Protein AF-A0A392RS87-F1 (afdb_monomer_lite)

Secondary structure (DSSP, 8-state):
--EEE--SS--TTS----EEE-S--S-HHHHHHHHHT-EETTEE------SS-TTSPPTTS---

Organism: NCBI:txid97028

pLDDT: mean 80.21, std 11.67, range [49.72, 93.75]

Sequence (64 aa):
VSDVFIPSKTTKSGQRFGFVRSRAVPDMEEFLSKLQDIWLGAFKLRINISRFRRDSPSPRSPLR

Radius of gyration: 15.0 Å; chains: 1; bounding box: 49×17×30 Å

Foldseek 3Di:
DPDKAWDPDADPVRHTDIDDDDDDDVDPVVVQVVQQPDDDDPDGDDDDDDPDDPPDDDPPDPDD

Structure (mmCIF, N/CA/C/O backbone):
data_AF-A0A392RS87-F1
#
_entry.id   AF-A0A392RS87-F1
#
loop_
_atom_site.group_PDB
_atom_site.id
_atom_site.type_symbol
_atom_site.label_atom_id
_atom_site.label_alt_id
_atom_site.label_comp_id
_atom_site.label_asym_id
_atom_site.label_entity_id
_atom_site.label_seq_id
_atom_site.pdbx_PDB_ins_code
_atom_site.Cartn_x
_atom_site.Cartn_y
_atom_site.Cartn_z
_atom_site.occupancy
_atom_site.B_iso_or_equiv
_atom_site.auth_seq_id
_atom_site.auth_comp_id
_atom_site.auth_asym_id
_atom_site.auth_atom_id
_atom_site.pdbx_PDB_model_num
ATOM 1 N N . VAL A 1 1 ? 6.072 -9.520 -10.691 1.00 59.16 1 VAL A N 1
ATOM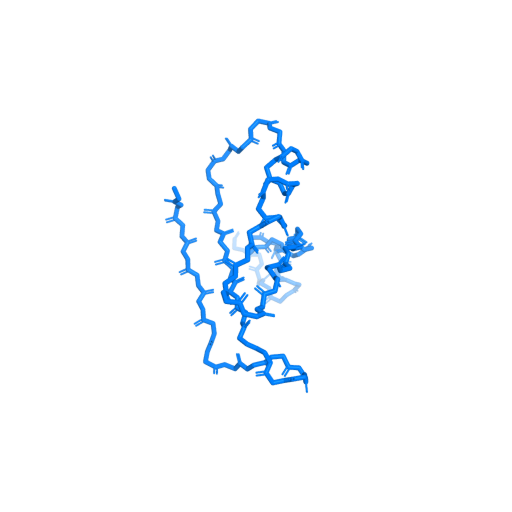 2 C CA . VAL A 1 1 ? 6.184 -9.030 -9.293 1.00 59.16 1 VAL A CA 1
ATOM 3 C C . VAL A 1 1 ? 7.391 -9.704 -8.668 1.00 59.16 1 VAL A C 1
ATOM 5 O O . VAL A 1 1 ? 7.535 -10.897 -8.893 1.00 59.16 1 VAL A O 1
ATOM 8 N N . SER A 1 2 ? 8.274 -8.966 -7.990 1.00 70.06 2 SER A N 1
ATOM 9 C CA . SER A 1 2 ? 9.535 -9.526 -7.469 1.00 70.06 2 SER A CA 1
ATOM 10 C C . SER A 1 2 ? 9.404 -9.923 -6.003 1.00 70.06 2 SER A C 1
ATOM 12 O O . SER A 1 2 ? 9.631 -11.073 -5.664 1.00 70.06 2 SER A O 1
ATOM 14 N N . ASP A 1 3 ? 8.972 -8.983 -5.155 1.00 82.69 3 ASP A N 1
ATOM 15 C CA . ASP A 1 3 ? 8.834 -9.186 -3.711 1.00 82.69 3 ASP A CA 1
ATOM 16 C C . ASP A 1 3 ? 7.611 -8.436 -3.179 1.00 82.69 3 ASP A C 1
ATOM 18 O O . ASP A 1 3 ? 7.344 -7.300 -3.588 1.00 82.69 3 ASP A O 1
ATOM 22 N N . VAL A 1 4 ? 6.908 -9.039 -2.222 1.00 87.75 4 VAL A N 1
ATOM 23 C CA . VAL A 1 4 ? 5.785 -8.432 -1.497 1.00 87.75 4 VAL A CA 1
ATOM 24 C C . VAL A 1 4 ? 6.079 -8.498 -0.005 1.00 87.75 4 VAL A C 1
ATOM 26 O O . VAL A 1 4 ? 6.483 -9.534 0.513 1.00 87.75 4 VAL A O 1
ATOM 29 N N . PHE A 1 5 ? 5.878 -7.388 0.699 1.00 89.50 5 PHE A N 1
ATOM 30 C CA . PHE A 1 5 ? 6.042 -7.320 2.146 1.00 89.50 5 PHE A CA 1
ATOM 31 C C . PHE A 1 5 ? 4.858 -6.602 2.791 1.00 89.50 5 PHE A C 1
ATOM 33 O O . PHE A 1 5 ? 4.632 -5.421 2.529 1.00 89.50 5 PHE A O 1
ATOM 40 N N . ILE A 1 6 ? 4.130 -7.304 3.660 1.00 91.00 6 ILE A N 1
ATOM 41 C CA . ILE A 1 6 ? 2.983 -6.769 4.401 1.00 91.00 6 ILE A CA 1
ATOM 42 C C . ILE A 1 6 ? 3.330 -6.797 5.895 1.00 91.00 6 ILE A C 1
ATOM 44 O O . ILE A 1 6 ? 3.355 -7.873 6.492 1.00 91.00 6 ILE A O 1
ATOM 48 N N . PRO A 1 7 ? 3.617 -5.644 6.521 1.00 91.56 7 PRO A N 1
ATOM 49 C CA . PRO A 1 7 ? 3.846 -5.573 7.958 1.00 91.56 7 PRO A CA 1
ATOM 50 C C . PRO A 1 7 ? 2.622 -6.010 8.775 1.00 91.56 7 PRO A C 1
ATOM 52 O O . PRO A 1 7 ? 1.478 -5.777 8.387 1.00 91.56 7 PRO A O 1
ATOM 55 N N . SER A 1 8 ? 2.851 -6.552 9.974 1.00 93.31 8 SER A N 1
ATOM 56 C CA . SER A 1 8 ? 1.771 -6.818 10.939 1.00 93.31 8 SER A CA 1
ATOM 57 C C . SER A 1 8 ? 1.162 -5.534 11.515 1.00 93.31 8 SER A C 1
ATOM 59 O O . SER A 1 8 ? 0.007 -5.549 11.932 1.00 93.31 8 SER A O 1
ATOM 61 N N . LYS A 1 9 ? 1.904 -4.419 11.501 1.00 93.50 9 LYS A N 1
ATOM 62 C CA . LYS A 1 9 ? 1.432 -3.108 11.967 1.00 93.50 9 LYS A CA 1
ATOM 63 C C . LYS A 1 9 ? 0.518 -2.417 10.954 1.00 93.50 9 LYS A C 1
ATOM 65 O O . LYS A 1 9 ? 0.619 -2.638 9.750 1.00 93.50 9 LYS A O 1
ATOM 70 N N . THR A 1 10 ? -0.312 -1.511 11.449 1.00 93.75 10 THR A N 1
ATOM 71 C CA . THR A 1 10 ? -1.198 -0.661 10.648 1.00 93.75 10 THR A CA 1
ATOM 72 C C . THR A 1 10 ? -0.671 0.770 10.556 1.00 93.75 10 THR A C 1
ATOM 74 O O . THR A 1 10 ? 0.273 1.157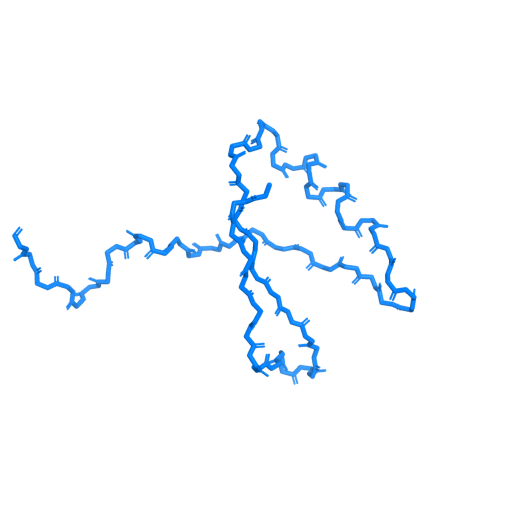 11.251 1.00 93.75 10 THR A O 1
ATOM 77 N N . THR A 1 11 ? -1.269 1.578 9.680 1.00 88.12 11 THR A N 1
ATOM 78 C CA . THR A 1 11 ? -1.075 3.033 9.696 1.00 88.12 11 THR A CA 1
ATOM 79 C C . THR A 1 11 ? -1.656 3.640 10.979 1.00 88.12 11 THR A C 1
ATOM 81 O O . THR A 1 11 ? -2.402 2.982 11.708 1.00 88.12 11 THR A O 1
ATOM 84 N N . LYS A 1 12 ? -1.364 4.923 11.238 1.00 89.81 12 LYS A N 1
ATOM 85 C CA . LYS A 1 12 ? -1.962 5.674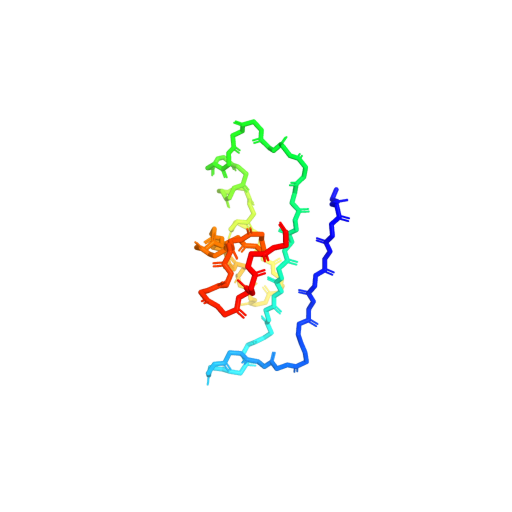 12.360 1.00 89.81 12 LYS A CA 1
ATOM 86 C C . LYS A 1 12 ? -3.497 5.661 12.336 1.00 89.81 12 LYS A C 1
ATOM 88 O O . LYS A 1 12 ? -4.117 5.733 13.383 1.00 89.81 12 LYS A O 1
ATOM 93 N N . SER A 1 13 ? -4.091 5.537 11.150 1.00 88.25 13 SER A N 1
ATOM 94 C CA . SER A 1 13 ? -5.541 5.468 10.939 1.00 88.25 13 SER A CA 1
ATOM 95 C C . SER A 1 13 ? -6.087 4.031 10.932 1.00 88.25 13 SER A C 1
ATOM 97 O O . SER A 1 13 ? -7.210 3.819 10.491 1.00 88.25 13 SER A O 1
ATOM 99 N N . GLY A 1 14 ? -5.294 3.030 11.336 1.00 89.75 14 GLY A N 1
ATOM 100 C CA . GLY A 1 14 ? -5.722 1.626 11.407 1.00 89.75 14 GLY A CA 1
ATOM 101 C C . GLY A 1 14 ? -5.732 0.870 10.072 1.00 89.75 14 GLY A C 1
ATOM 102 O O . GLY A 1 14 ? -6.173 -0.273 10.016 1.00 89.75 14 GLY A O 1
ATOM 103 N N . GLN A 1 15 ? -5.223 1.459 8.987 1.00 88.88 15 GLN A N 1
ATOM 104 C CA . GLN A 1 15 ? -5.263 0.838 7.658 1.00 88.88 15 GLN A CA 1
ATOM 105 C C . GLN A 1 15 ? -4.093 -0.137 7.462 1.00 88.88 15 GLN A C 1
ATOM 107 O O . GLN A 1 15 ? -2.968 0.124 7.903 1.00 88.88 15 GLN A O 1
ATOM 112 N N . ARG A 1 16 ? -4.336 -1.257 6.772 1.00 91.00 16 ARG A N 1
ATOM 113 C CA . ARG A 1 16 ? -3.274 -2.169 6.320 1.00 91.00 16 ARG A CA 1
ATOM 114 C C . ARG A 1 16 ? -2.510 -1.525 5.165 1.00 91.00 16 ARG A C 1
ATOM 116 O O . ARG A 1 16 ? -3.095 -0.842 4.332 1.00 91.00 16 ARG A O 1
ATOM 123 N N . PHE A 1 17 ? -1.205 -1.754 5.111 1.00 90.88 17 PHE A N 1
ATOM 124 C CA . PHE A 1 17 ? -0.362 -1.304 4.007 1.00 90.88 17 PHE A CA 1
ATOM 125 C C . PHE A 1 17 ? 0.705 -2.355 3.713 1.00 90.88 17 PHE A C 1
ATOM 127 O O . PHE A 1 17 ? 0.981 -3.219 4.543 1.00 90.88 17 PHE A O 1
ATOM 134 N N . GLY A 1 18 ? 1.298 -2.287 2.528 1.00 90.38 18 GLY A N 1
ATOM 135 C CA . GLY A 1 18 ? 2.358 -3.190 2.107 1.00 90.38 18 GLY A CA 1
ATOM 136 C C . GLY A 1 18 ? 3.312 -2.501 1.144 1.00 90.38 18 GLY A C 1
ATOM 137 O O . GLY A 1 18 ? 3.032 -1.420 0.630 1.00 90.38 18 GLY A O 1
ATOM 138 N N . PHE A 1 19 ? 4.452 -3.136 0.917 1.00 88.75 19 PHE A N 1
ATOM 139 C CA . PHE A 1 19 ? 5.464 -2.700 -0.029 1.00 88.75 19 PHE A CA 1
ATOM 140 C C . PHE A 1 19 ? 5.612 -3.763 -1.105 1.00 88.75 19 PHE A C 1
ATOM 142 O O . PHE A 1 19 ? 5.727 -4.949 -0.796 1.00 88.75 19 PHE A O 1
ATOM 149 N N . VAL A 1 20 ? 5.644 -3.327 -2.359 1.00 85.75 20 VAL A N 1
ATOM 150 C CA . VAL A 1 20 ? 5.864 -4.204 -3.507 1.00 85.75 20 VAL A CA 1
ATOM 151 C C . VAL A 1 20 ? 7.112 -3.739 -4.235 1.00 85.75 20 VAL A C 1
ATOM 153 O O . VAL A 1 20 ? 7.249 -2.560 -4.561 1.00 85.75 20 VAL A O 1
ATOM 156 N N . ARG A 1 21 ? 8.032 -4.668 -4.492 1.00 84.25 21 ARG A N 1
ATOM 157 C CA . ARG A 1 21 ? 9.154 -4.443 -5.401 1.00 84.25 21 ARG A CA 1
ATOM 158 C C . ARG A 1 21 ? 8.731 -4.886 -6.797 1.00 84.25 21 ARG A C 1
ATOM 160 O O . ARG A 1 21 ? 8.404 -6.055 -7.013 1.00 84.25 21 ARG A O 1
ATOM 167 N N . SER A 1 22 ? 8.757 -3.949 -7.741 1.00 76.06 22 SER A N 1
ATOM 168 C CA . SER A 1 22 ? 8.559 -4.240 -9.160 1.00 76.06 22 SER A CA 1
ATOM 169 C C . SER A 1 22 ? 9.905 -4.362 -9.873 1.00 76.06 22 SER A C 1
ATOM 171 O O . SER A 1 22 ? 10.859 -3.660 -9.533 1.00 76.06 22 SER A O 1
ATOM 173 N N . ARG A 1 23 ? 9.998 -5.269 -10.849 1.00 73.75 23 ARG A N 1
ATOM 174 C CA . ARG A 1 23 ? 11.177 -5.420 -11.706 1.00 73.75 23 ARG A CA 1
ATOM 175 C C . ARG A 1 23 ? 10.978 -4.487 -12.895 1.00 73.75 23 ARG A C 1
ATOM 177 O O . ARG A 1 23 ? 10.095 -4.759 -13.693 1.00 73.75 23 ARG A O 1
ATOM 184 N N . ALA A 1 24 ? 11.750 -3.400 -12.939 1.00 62.72 24 ALA A N 1
ATOM 185 C CA . ALA A 1 24 ? 11.861 -2.464 -14.062 1.00 62.72 24 ALA A CA 1
ATOM 186 C C . ALA A 1 24 ? 10.533 -2.195 -14.799 1.00 62.72 24 ALA A C 1
ATOM 188 O O . ALA A 1 24 ? 10.265 -2.763 -15.854 1.00 62.72 24 ALA A O 1
ATOM 189 N N . VAL A 1 25 ? 9.701 -1.324 -14.226 1.00 67.81 25 VAL A N 1
ATOM 190 C CA . VAL A 1 25 ? 8.570 -0.753 -14.965 1.00 67.81 25 VAL A CA 1
ATOM 191 C C . VAL A 1 25 ? 9.130 0.384 -15.831 1.00 67.81 25 VAL A C 1
ATOM 193 O O . VAL A 1 25 ? 9.783 1.257 -15.259 1.00 67.81 25 VAL A O 1
ATOM 196 N N . PRO A 1 26 ? 8.932 0.371 -17.163 1.00 67.69 26 PRO A N 1
ATOM 197 C CA . PRO A 1 26 ? 9.482 1.395 -18.053 1.00 67.69 26 PRO A CA 1
ATOM 198 C C . PRO A 1 26 ? 8.881 2.779 -17.785 1.00 67.69 26 PRO A C 1
ATOM 200 O O . PRO A 1 26 ? 9.607 3.766 -17.830 1.00 67.69 26 PRO A O 1
ATOM 203 N N . ASP A 1 27 ? 7.596 2.832 -17.422 1.00 83.75 27 ASP A N 1
ATOM 204 C CA . ASP A 1 27 ? 6.913 4.052 -16.998 1.00 83.75 27 ASP A CA 1
ATOM 205 C C . ASP A 1 27 ? 6.256 3.848 -15.626 1.00 83.75 27 ASP A C 1
ATOM 207 O O . ASP A 1 27 ? 5.257 3.139 -15.462 1.00 83.75 27 ASP A O 1
ATOM 211 N N . MET A 1 28 ? 6.870 4.438 -14.601 1.00 79.12 28 MET A N 1
ATOM 212 C CA . MET A 1 28 ? 6.379 4.326 -13.234 1.00 79.12 28 MET A CA 1
ATOM 213 C C . MET A 1 28 ? 5.101 5.145 -13.018 1.00 79.12 28 MET A C 1
ATOM 215 O O . MET A 1 28 ? 4.264 4.730 -12.220 1.00 79.12 28 MET A O 1
ATOM 219 N N . GLU A 1 29 ? 4.924 6.270 -13.709 1.00 83.00 29 GLU A N 1
ATOM 220 C CA . GLU A 1 29 ? 3.778 7.166 -13.518 1.00 83.00 29 GLU A CA 1
ATOM 221 C C . GLU A 1 29 ? 2.499 6.568 -14.099 1.00 83.00 29 GLU A C 1
ATOM 223 O O . GLU A 1 29 ? 1.459 6.552 -13.431 1.00 83.00 29 GLU A O 1
ATOM 228 N N . GLU A 1 30 ? 2.582 5.987 -15.297 1.00 85.69 30 GLU A N 1
ATOM 229 C CA . GLU A 1 30 ? 1.457 5.276 -15.908 1.00 85.69 30 GLU A CA 1
ATOM 230 C C . GLU A 1 30 ? 1.044 4.070 -15.048 1.00 85.69 30 GLU A C 1
ATOM 232 O O . GLU A 1 30 ? -0.140 3.818 -14.804 1.00 85.69 30 GLU A O 1
ATOM 237 N N . PHE A 1 31 ? 2.028 3.337 -14.521 1.00 84.31 31 PHE A N 1
ATOM 238 C CA . PHE A 1 31 ? 1.776 2.184 -13.663 1.00 84.31 31 PHE A CA 1
ATOM 239 C C . PHE A 1 31 ? 1.125 2.572 -12.333 1.00 84.31 31 PHE A C 1
ATOM 241 O O . PHE A 1 31 ? 0.190 1.908 -11.884 1.00 84.31 31 PHE A O 1
ATOM 248 N N . LEU A 1 32 ? 1.573 3.666 -11.714 1.00 85.38 32 LEU A N 1
ATOM 249 C CA . LEU A 1 32 ? 0.937 4.212 -10.515 1.00 85.38 32 LEU A CA 1
ATOM 250 C C . LEU A 1 32 ? -0.497 4.662 -10.798 1.00 85.38 32 LEU A C 1
ATOM 252 O O . LEU A 1 32 ? -1.384 4.352 -10.002 1.00 85.38 32 LEU A O 1
ATOM 256 N N . SER A 1 33 ? -0.727 5.314 -11.941 1.00 86.62 33 SER A N 1
ATOM 257 C CA . SER A 1 33 ? -2.051 5.784 -12.362 1.00 86.62 33 SER A CA 1
ATOM 258 C C . SER A 1 33 ? -3.035 4.633 -12.568 1.00 86.62 33 SER A C 1
ATOM 260 O O . SER A 1 33 ? -4.178 4.702 -12.131 1.00 86.62 33 SER A O 1
ATOM 262 N N . LYS A 1 34 ? -2.582 3.516 -13.140 1.00 87.19 34 LYS A N 1
ATOM 263 C CA . LYS A 1 34 ? -3.416 2.315 -13.283 1.00 87.19 34 LYS A CA 1
ATOM 264 C C . LYS A 1 34 ? -3.757 1.676 -11.939 1.00 87.19 34 LYS A C 1
ATOM 266 O O . LYS A 1 34 ? -4.865 1.187 -11.742 1.00 87.19 34 LYS A O 1
ATOM 271 N N . LEU A 1 35 ? -2.807 1.655 -11.007 1.00 87.06 35 LEU A N 1
ATOM 272 C CA . LEU A 1 35 ? -3.012 0.998 -9.721 1.00 87.06 35 LEU A CA 1
ATOM 273 C C . LEU A 1 35 ? -3.856 1.822 -8.738 1.00 87.06 35 LEU A C 1
ATOM 275 O O . LEU A 1 35 ? -4.600 1.240 -7.951 1.00 87.06 35 LEU A O 1
ATOM 279 N N . GLN A 1 36 ? -3.758 3.153 -8.756 1.00 88.12 36 GLN A N 1
ATOM 280 C CA . GLN A 1 36 ? -4.581 4.015 -7.893 1.00 88.12 36 GLN A CA 1
ATOM 281 C C . GLN A 1 36 ? -6.079 3.940 -8.227 1.00 88.12 36 GLN A C 1
ATOM 283 O O . GLN A 1 36 ? -6.901 4.273 -7.377 1.00 88.12 36 GLN A O 1
ATOM 288 N N . ASP A 1 37 ? -6.443 3.493 -9.430 1.00 90.50 37 ASP A N 1
ATOM 289 C CA . ASP A 1 37 ? -7.840 3.347 -9.851 1.00 90.50 37 ASP A CA 1
ATOM 290 C C . ASP A 1 37 ? -8.475 2.021 -9.413 1.00 90.50 37 ASP A C 1
ATOM 292 O O . ASP A 1 37 ? -9.676 1.814 -9.592 1.00 90.50 37 ASP A O 1
ATOM 296 N N . ILE A 1 38 ? -7.709 1.138 -8.766 1.00 89.56 38 ILE A N 1
ATOM 297 C CA . ILE A 1 38 ? -8.223 -0.121 -8.229 1.00 89.56 38 ILE A CA 1
ATOM 298 C C . ILE A 1 38 ? -9.025 0.132 -6.944 1.00 89.56 38 ILE A C 1
ATOM 300 O O . ILE A 1 38 ? -8.531 0.704 -5.964 1.00 89.56 38 ILE A O 1
ATOM 304 N N . TRP A 1 39 ? -10.252 -0.387 -6.933 1.00 91.44 39 TRP A N 1
ATOM 305 C CA . TRP A 1 39 ? -11.132 -0.433 -5.768 1.00 91.44 39 TRP A CA 1
ATOM 306 C C . TRP A 1 39 ? -11.187 -1.847 -5.189 1.00 91.44 39 TRP A C 1
ATOM 308 O O . TRP A 1 39 ? -11.355 -2.827 -5.911 1.0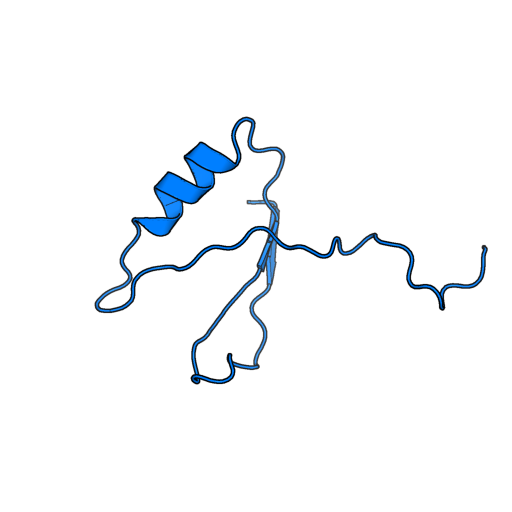0 91.44 39 TRP A O 1
ATOM 318 N N . LEU A 1 40 ? -11.071 -1.948 -3.868 1.00 86.31 40 LEU A N 1
ATOM 319 C CA . LEU A 1 40 ? -11.215 -3.181 -3.100 1.00 86.31 40 LEU A CA 1
ATOM 320 C C . LEU A 1 40 ? -12.443 -3.033 -2.195 1.00 86.31 40 LEU A C 1
ATOM 322 O O . LEU A 1 40 ? -12.346 -2.601 -1.044 1.00 86.31 40 LEU A O 1
ATOM 326 N N . GLY A 1 41 ? -13.621 -3.323 -2.749 1.00 88.44 41 GLY A N 1
ATOM 327 C CA . GLY A 1 41 ? -14.897 -3.020 -2.097 1.00 88.44 41 GLY A CA 1
ATOM 328 C C . GLY A 1 41 ? -15.056 -1.511 -1.886 1.00 88.44 41 GLY A C 1
ATOM 329 O O . GLY A 1 41 ? -14.950 -0.737 -2.832 1.00 88.44 41 GLY A O 1
ATOM 330 N N . ALA A 1 42 ? -15.264 -1.085 -0.637 1.00 87.31 42 ALA A N 1
ATOM 331 C CA . ALA A 1 42 ? -15.390 0.331 -0.274 1.00 87.31 42 ALA A CA 1
ATOM 332 C C . ALA A 1 42 ? -14.041 1.074 -0.138 1.00 87.31 42 ALA A C 1
ATOM 334 O O . ALA A 1 42 ? -14.021 2.267 0.163 1.00 87.31 42 ALA A O 1
ATOM 335 N N . PHE A 1 43 ? -12.907 0.390 -0.326 1.00 84.69 43 PHE A N 1
ATOM 336 C CA . PHE A 1 43 ? -11.576 0.968 -0.136 1.00 84.69 43 PHE A CA 1
ATOM 337 C C . PHE A 1 43 ? -10.899 1.262 -1.476 1.00 84.69 43 PHE A C 1
ATOM 339 O O . PHE A 1 43 ? -10.732 0.366 -2.301 1.00 84.69 43 PHE A O 1
ATOM 346 N N . LYS A 1 44 ? -10.437 2.503 -1.670 1.00 88.81 44 LYS A N 1
ATOM 347 C CA . LYS A 1 44 ? -9.596 2.876 -2.816 1.00 88.81 44 LYS A CA 1
ATOM 348 C C . LYS A 1 44 ? -8.121 2.633 -2.497 1.00 88.81 44 LYS A C 1
ATOM 350 O O . LYS A 1 44 ? -7.636 3.049 -1.439 1.00 88.81 44 LYS A O 1
ATOM 355 N N . LEU A 1 45 ? -7.400 1.975 -3.403 1.00 88.81 45 LEU A N 1
ATOM 356 C CA . LEU A 1 45 ? -5.977 1.710 -3.222 1.00 88.81 45 LEU A CA 1
ATOM 357 C C . LEU A 1 45 ? -5.176 3.022 -3.276 1.00 88.81 45 LEU A C 1
ATOM 359 O O . LEU A 1 45 ? -5.325 3.826 -4.192 1.00 88.81 45 LEU A O 1
ATOM 363 N N . ARG A 1 46 ? -4.301 3.245 -2.289 1.00 87.31 46 ARG A N 1
ATOM 364 C CA . ARG A 1 46 ? -3.377 4.391 -2.265 1.00 87.31 46 ARG A CA 1
ATOM 365 C C . ARG A 1 46 ? -1.960 3.891 -2.462 1.00 87.31 46 ARG A C 1
ATOM 367 O O . ARG A 1 46 ? -1.452 3.149 -1.622 1.00 87.31 46 ARG A O 1
ATOM 374 N N . ILE A 1 47 ? -1.316 4.323 -3.541 1.00 88.12 47 ILE A N 1
ATOM 375 C CA . ILE A 1 47 ? 0.061 3.934 -3.845 1.00 88.12 47 ILE A CA 1
ATOM 376 C C . ILE A 1 47 ? 0.986 5.132 -3.704 1.00 88.12 47 ILE A C 1
ATOM 378 O O . ILE A 1 47 ? 0.643 6.247 -4.077 1.00 88.12 47 ILE A O 1
ATOM 382 N N . ASN A 1 48 ? 2.162 4.889 -3.131 1.00 85.75 48 ASN A N 1
ATOM 383 C CA . ASN A 1 48 ? 3.230 5.868 -3.020 1.00 85.75 48 ASN A CA 1
ATOM 384 C C . ASN A 1 48 ? 4.542 5.236 -3.483 1.00 85.75 48 ASN A C 1
ATOM 386 O O . ASN A 1 48 ? 4.827 4.078 -3.166 1.00 85.75 48 ASN A O 1
ATOM 390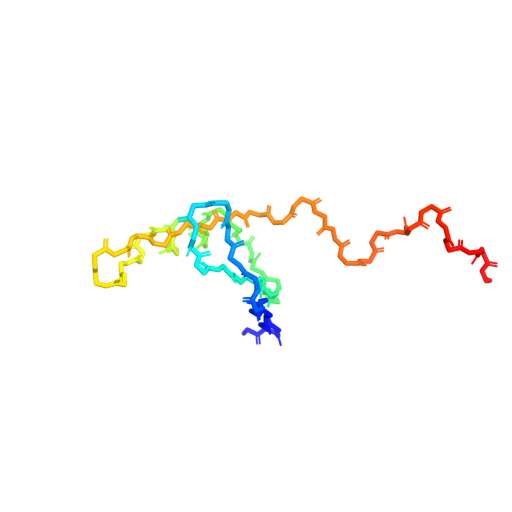 N N . ILE A 1 49 ? 5.369 6.023 -4.167 1.00 83.38 49 ILE A N 1
ATOM 391 C CA . ILE A 1 49 ? 6.754 5.648 -4.447 1.00 83.38 49 ILE A CA 1
ATOM 392 C C . ILE A 1 49 ? 7.524 5.657 -3.121 1.00 83.38 49 ILE A C 1
ATOM 394 O O . ILE A 1 49 ? 7.490 6.641 -2.375 1.00 83.38 49 ILE A O 1
ATOM 398 N N . SER A 1 50 ? 8.219 4.559 -2.805 1.00 79.69 50 SER A N 1
ATOM 399 C CA . SER A 1 50 ? 9.050 4.497 -1.598 1.00 79.69 50 SER A CA 1
ATOM 400 C C . SER A 1 50 ? 10.181 5.520 -1.684 1.00 79.69 50 SER A C 1
ATOM 402 O O . SER A 1 50 ? 11.019 5.446 -2.581 1.00 79.69 50 SER A O 1
ATOM 404 N N . ARG A 1 51 ? 10.236 6.440 -0.716 1.00 77.00 51 ARG A N 1
ATOM 405 C CA . ARG A 1 51 ? 11.310 7.443 -0.608 1.00 77.00 51 ARG A CA 1
ATOM 406 C C . ARG A 1 51 ? 12.649 6.832 -0.194 1.00 77.00 51 ARG A C 1
ATOM 408 O O . ARG A 1 51 ? 13.697 7.367 -0.529 1.00 77.00 51 ARG A O 1
ATOM 415 N N . PHE A 1 52 ? 12.610 5.712 0.524 1.00 74.50 52 PHE A N 1
ATOM 416 C CA . PHE A 1 52 ? 13.796 5.032 1.034 1.00 74.50 52 PHE A CA 1
ATOM 417 C C . PHE A 1 52 ? 14.029 3.743 0.248 1.00 74.50 52 PHE A C 1
ATOM 419 O O . PHE A 1 52 ? 13.116 2.924 0.085 1.00 74.50 52 PHE A O 1
ATOM 426 N N . ARG A 1 53 ? 15.255 3.564 -0.248 1.00 70.19 53 ARG A N 1
ATOM 427 C CA . ARG A 1 53 ? 15.700 2.307 -0.856 1.00 70.19 53 ARG A CA 1
ATOM 428 C C . ARG A 1 53 ? 16.241 1.404 0.247 1.00 70.19 53 ARG A C 1
ATOM 430 O O . ARG A 1 53 ? 16.917 1.884 1.147 1.00 70.19 53 ARG A O 1
ATOM 437 N N . ARG A 1 54 ? 15.959 0.099 0.177 1.00 66.62 54 ARG A N 1
ATOM 438 C CA . ARG A 1 54 ? 16.488 -0.874 1.154 1.00 66.62 54 ARG A CA 1
ATOM 439 C C . ARG A 1 54 ? 18.021 -0.903 1.182 1.00 66.62 54 ARG 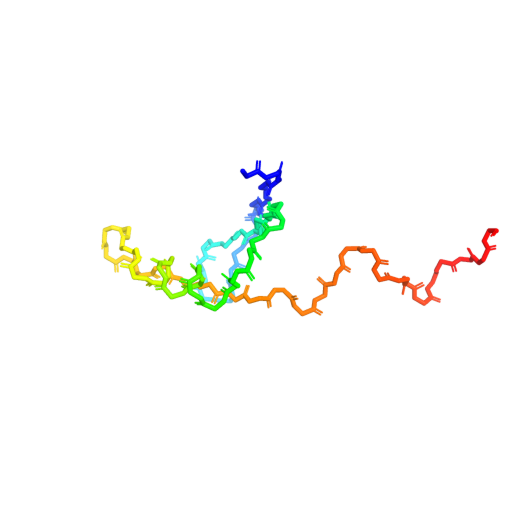A C 1
ATOM 441 O O . ARG A 1 54 ? 18.581 -1.188 2.229 1.00 66.62 54 ARG A O 1
ATOM 448 N N . ASP A 1 55 ? 18.658 -0.540 0.070 1.00 66.62 55 ASP A N 1
ATOM 449 C CA . ASP A 1 55 ? 20.113 -0.589 -0.105 1.00 66.62 55 ASP A CA 1
ATOM 450 C C . ASP A 1 55 ? 20.800 0.764 0.154 1.00 66.62 55 ASP A C 1
ATOM 452 O O . ASP A 1 55 ? 21.977 0.927 -0.154 1.00 66.62 55 ASP A O 1
ATOM 456 N N . SER A 1 56 ? 20.089 1.772 0.685 1.00 60.59 56 SER A N 1
ATOM 457 C CA . SER A 1 56 ? 20.762 3.008 1.095 1.00 60.59 56 SER A CA 1
ATOM 458 C C . SER A 1 56 ? 21.695 2.696 2.267 1.00 60.59 56 SER A C 1
ATOM 460 O O . SER A 1 56 ? 21.213 2.110 3.245 1.00 60.59 56 SER A O 1
ATOM 462 N N . PRO A 1 57 ? 22.983 3.083 2.215 1.00 57.66 57 PRO A N 1
ATOM 463 C CA . PRO A 1 57 ? 23.903 2.827 3.308 1.00 57.66 57 PRO A CA 1
ATOM 464 C C . PRO A 1 57 ? 23.333 3.451 4.578 1.00 57.66 57 PRO A C 1
ATOM 466 O O . PRO A 1 57 ? 23.084 4.655 4.657 1.00 57.66 57 PRO A O 1
ATOM 469 N N . SER A 1 58 ? 23.088 2.609 5.577 1.00 59.31 58 SER A N 1
ATOM 470 C CA . SER A 1 58 ? 22.875 3.094 6.932 1.00 59.31 58 SER A CA 1
ATOM 471 C C . SER A 1 58 ? 24.145 3.852 7.339 1.00 59.31 58 SER A C 1
ATOM 473 O O . SER A 1 58 ? 25.235 3.294 7.172 1.00 59.31 58 SER A O 1
ATOM 475 N N . PRO A 1 59 ? 24.052 5.058 7.935 1.00 59.56 59 PRO A N 1
ATOM 476 C CA . PRO A 1 59 ? 25.218 5.753 8.490 1.00 59.56 59 PRO A CA 1
ATOM 477 C C . PRO A 1 59 ? 25.954 4.938 9.569 1.00 59.56 59 PRO A C 1
ATOM 479 O O . PRO A 1 59 ? 27.015 5.339 10.027 1.00 59.56 59 PRO A O 1
ATOM 482 N N . ARG A 1 60 ? 25.369 3.817 10.017 1.00 61.25 60 ARG A N 1
ATOM 483 C CA . ARG A 1 60 ? 25.895 2.931 11.062 1.00 61.25 60 ARG A CA 1
ATOM 484 C C . ARG A 1 60 ? 26.476 1.621 10.530 1.00 61.25 60 ARG A C 1
ATOM 486 O O . ARG A 1 60 ? 26.725 0.721 11.323 1.00 61.25 60 ARG A O 1
ATOM 493 N N . SER A 1 61 ? 26.640 1.473 9.220 1.00 62.09 61 SER A N 1
ATOM 494 C CA . SER A 1 61 ? 27.341 0.311 8.655 1.00 62.09 61 SER A CA 1
ATOM 495 C C . SER A 1 61 ? 28.838 0.636 8.648 1.00 62.09 61 SER A C 1
ATOM 497 O O . SER A 1 61 ? 29.211 1.574 7.943 1.00 62.09 61 SER A O 1
ATOM 499 N N . PRO A 1 62 ? 29.702 -0.064 9.409 1.00 58.47 62 PRO A N 1
ATOM 500 C CA . PRO A 1 62 ? 31.140 0.096 9.248 1.00 58.47 62 PRO A CA 1
ATOM 501 C C . PRO A 1 62 ? 31.515 -0.282 7.814 1.00 58.47 62 PRO A C 1
ATOM 503 O O . PRO A 1 62 ? 31.001 -1.269 7.282 1.00 58.47 62 PRO A O 1
ATOM 506 N N . LEU A 1 63 ? 32.385 0.525 7.204 1.00 63.41 63 LEU A N 1
ATOM 507 C CA . LEU A 1 63 ? 33.061 0.210 5.948 1.00 63.41 63 LEU A CA 1
ATOM 508 C C . LEU A 1 63 ? 33.659 -1.199 6.071 1.00 63.41 63 LEU A C 1
ATOM 510 O O . LEU A 1 63 ? 34.446 -1.448 6.986 1.00 63.41 63 LEU A O 1
ATOM 514 N N . ARG A 1 64 ? 33.232 -2.113 5.201 1.00 49.72 64 ARG A N 1
ATOM 515 C CA . ARG A 1 64 ? 33.881 -3.412 5.026 1.00 49.72 64 ARG A CA 1
ATOM 516 C C . ARG A 1 64 ? 34.888 -3.316 3.897 1.00 49.72 64 ARG A C 1
ATOM 518 O O . ARG A 1 64 ? 34.543 -2.661 2.889 1.00 49.72 64 ARG A O 1
#